Protein AF-A0A371GMU7-F1 (afdb_monomer_lite)

Radius of gyration: 17.1 Å; chains: 1; bounding box: 36×36×42 Å

Foldseek 3Di:
DDPDVVVVVVVVVVVVLPDCPPPDPVVSVVSVVVVVVVVQVVVQVVVLVPDDCVCVVVSCVQVPDPDHDTPVVSVVVVVVVVVD

Structure (mmCIF, N/CA/C/O backbone):
data_AF-A0A371GMU7-F1
#
_entry.id   AF-A0A371GMU7-F1
#
loop_
_atom_site.group_PDB
_atom_site.id
_atom_site.type_symbol
_atom_site.label_atom_id
_atom_site.label_alt_id
_atom_site.label_comp_id
_atom_site.label_asym_id
_atom_site.label_entity_id
_atom_site.label_seq_id
_atom_site.pdbx_PDB_ins_code
_atom_site.Cartn_x
_atom_site.Cartn_y
_atom_site.Cartn_z
_atom_site.occupancy
_atom_site.B_iso_or_equiv
_atom_site.auth_seq_id
_atom_site.auth_comp_id
_atom_site.auth_asym_id
_atom_site.auth_atom_id
_atom_site.pdbx_PDB_model_num
ATOM 1 N N . MET A 1 1 ? 15.248 -26.608 3.471 1.00 49.88 1 MET A N 1
ATOM 2 C CA . MET A 1 1 ? 14.631 -25.278 3.663 1.00 49.88 1 MET A CA 1
ATOM 3 C C . MET A 1 1 ? 14.181 -24.775 2.293 1.00 49.88 1 MET A C 1
ATOM 5 O O . MET A 1 1 ? 15.029 -24.402 1.493 1.00 49.88 1 MET A O 1
ATOM 9 N N . LYS A 1 2 ? 12.892 -24.910 1.943 1.00 56.41 2 LYS A N 1
ATOM 10 C CA . LYS A 1 2 ? 12.378 -24.448 0.641 1.00 56.41 2 LYS A CA 1
ATOM 11 C C . LYS A 1 2 ? 12.371 -22.920 0.667 1.00 56.41 2 LYS A C 1
ATOM 13 O O . LYS A 1 2 ? 11.638 -22.335 1.455 1.00 56.41 2 LYS A O 1
ATOM 18 N N . LYS A 1 3 ? 13.231 -22.290 -0.134 1.00 59.88 3 LYS A N 1
ATOM 19 C CA . LYS A 1 3 ? 13.146 -20.854 -0.413 1.00 59.88 3 LYS A CA 1
ATOM 20 C C . LYS A 1 3 ? 11.782 -20.630 -1.059 1.00 59.88 3 LYS A C 1
ATOM 22 O O . LYS A 1 3 ? 11.479 -21.264 -2.065 1.00 59.88 3 LYS A O 1
ATOM 27 N N . ASP A 1 4 ? 10.945 -19.827 -0.422 1.00 77.12 4 ASP A N 1
ATOM 28 C CA . ASP A 1 4 ? 9.598 -19.559 -0.901 1.00 77.12 4 ASP A CA 1
ATOM 29 C C . ASP A 1 4 ? 9.712 -18.829 -2.249 1.00 77.12 4 ASP A C 1
ATOM 31 O O . ASP A 1 4 ? 10.230 -17.711 -2.302 1.00 77.12 4 ASP A O 1
ATOM 35 N N . PHE A 1 5 ? 9.331 -19.479 -3.355 1.00 75.81 5 PHE A N 1
ATOM 36 C CA . PHE A 1 5 ? 9.510 -18.945 -4.716 1.00 75.81 5 PHE A CA 1
ATOM 37 C C . PHE A 1 5 ? 8.875 -17.556 -4.870 1.00 75.81 5 PHE A C 1
ATOM 39 O O . PHE A 1 5 ? 9.416 -16.702 -5.570 1.00 75.81 5 PHE A O 1
ATOM 46 N N . ALA A 1 6 ? 7.785 -17.303 -4.139 1.00 79.00 6 ALA A N 1
ATOM 47 C CA . ALA A 1 6 ? 7.141 -15.998 -4.055 1.00 79.00 6 ALA A CA 1
ATOM 48 C C . ALA A 1 6 ? 8.076 -14.911 -3.495 1.00 79.00 6 ALA A C 1
ATOM 50 O O . ALA A 1 6 ? 8.124 -13.801 -4.021 1.00 79.00 6 ALA A O 1
ATOM 51 N N . THR A 1 7 ? 8.865 -15.239 -2.467 1.00 82.69 7 THR A N 1
ATOM 52 C CA . THR A 1 7 ? 9.835 -14.308 -1.872 1.00 82.69 7 THR A CA 1
ATOM 53 C C . THR A 1 7 ? 10.981 -14.016 -2.840 1.00 82.69 7 THR A C 1
ATOM 55 O O . THR A 1 7 ? 11.401 -12.867 -2.962 1.00 82.69 7 THR A O 1
ATOM 58 N N . CYS A 1 8 ? 11.468 -15.028 -3.565 1.00 83.88 8 CYS A N 1
ATOM 59 C CA . CYS A 1 8 ? 12.494 -14.833 -4.592 1.00 83.88 8 CYS A CA 1
ATOM 60 C C . CYS A 1 8 ? 11.996 -13.942 -5.738 1.00 83.88 8 CYS A C 1
ATOM 62 O O . CYS A 1 8 ? 12.681 -12.982 -6.079 1.00 83.88 8 CYS A O 1
ATOM 64 N N . TYR A 1 9 ? 10.788 -14.187 -6.251 1.00 78.88 9 TYR A N 1
ATOM 65 C CA . TYR A 1 9 ? 10.181 -13.371 -7.305 1.00 78.88 9 TYR A CA 1
ATOM 66 C C . TYR A 1 9 ? 9.998 -11.902 -6.882 1.00 78.88 9 TYR A C 1
ATOM 68 O O . TYR A 1 9 ? 10.330 -10.987 -7.633 1.00 78.88 9 TYR A O 1
ATOM 76 N N . GLU A 1 10 ? 9.527 -11.654 -5.655 1.00 83.06 10 GLU A N 1
ATOM 77 C CA . GLU A 1 10 ? 9.410 -10.301 -5.089 1.00 83.06 10 GLU A CA 1
ATOM 78 C C . GLU A 1 10 ? 10.763 -9.575 -5.016 1.00 83.06 10 GLU A C 1
ATOM 80 O O . GLU A 1 10 ? 10.856 -8.389 -5.343 1.00 83.06 10 GLU A O 1
ATOM 85 N N . ILE A 1 11 ? 11.819 -10.276 -4.590 1.00 82.38 11 ILE A N 1
ATOM 86 C CA . ILE A 1 11 ? 13.175 -9.718 -4.498 1.00 82.38 11 ILE A CA 1
ATOM 87 C C . ILE A 1 11 ? 13.737 -9.427 -5.893 1.00 82.38 11 ILE A C 1
ATOM 89 O O . ILE A 1 11 ? 14.273 -8.343 -6.118 1.00 82.38 11 ILE A O 1
ATOM 93 N N . GLU A 1 12 ? 13.593 -10.351 -6.838 1.00 79.25 12 GLU A N 1
ATOM 94 C CA . GLU A 1 12 ? 14.052 -10.167 -8.217 1.00 79.25 12 GLU A CA 1
ATOM 95 C C . GLU A 1 12 ? 13.338 -9.000 -8.894 1.00 79.25 12 GLU A C 1
ATOM 97 O O . GLU A 1 12 ? 13.992 -8.153 -9.498 1.00 79.25 12 GLU A O 1
ATOM 102 N N . ARG A 1 13 ? 12.020 -8.884 -8.710 1.00 77.56 13 ARG A N 1
ATOM 103 C CA . ARG A 1 13 ? 11.230 -7.758 -9.214 1.00 77.56 13 ARG A CA 1
ATOM 104 C C . ARG A 1 13 ? 11.682 -6.425 -8.609 1.00 77.56 13 ARG A C 1
ATOM 106 O O . ARG A 1 13 ? 11.812 -5.446 -9.339 1.00 77.56 13 ARG A O 1
ATOM 113 N N . LYS A 1 14 ? 11.979 -6.382 -7.302 1.00 79.19 14 LYS A N 1
ATOM 114 C CA . LYS A 1 14 ? 12.554 -5.197 -6.630 1.00 79.19 14 LYS A CA 1
ATOM 115 C C . LYS A 1 14 ? 13.902 -4.800 -7.224 1.00 79.19 14 LYS A C 1
ATOM 117 O O . LYS A 1 14 ? 14.118 -3.625 -7.502 1.00 79.19 14 LYS A O 1
ATOM 122 N N . ILE A 1 15 ? 14.792 -5.771 -7.424 1.00 79.88 15 ILE A N 1
ATOM 123 C CA . ILE A 1 15 ? 16.130 -5.542 -7.980 1.00 79.88 15 ILE A CA 1
ATOM 124 C C . ILE A 1 15 ? 16.035 -5.082 -9.436 1.00 79.88 15 ILE A C 1
ATOM 126 O O . ILE A 1 15 ? 16.705 -4.122 -9.809 1.00 79.88 15 ILE A O 1
ATOM 130 N N . PHE A 1 16 ? 15.193 -5.725 -10.243 1.00 75.31 16 PHE A N 1
ATOM 131 C CA . PHE A 1 16 ? 14.971 -5.366 -11.641 1.00 75.31 16 PHE A CA 1
ATOM 132 C C . PHE A 1 16 ? 14.443 -3.933 -11.769 1.00 75.31 16 PHE A C 1
ATOM 134 O O . PHE A 1 16 ? 15.044 -3.133 -12.474 1.00 75.31 16 PHE A O 1
ATOM 141 N N . ASN A 1 17 ? 13.418 -3.570 -10.991 1.00 71.31 17 ASN A N 1
ATOM 142 C CA . ASN A 1 17 ? 12.840 -2.222 -11.010 1.00 71.31 17 ASN A CA 1
ATOM 143 C C . ASN A 1 17 ? 13.780 -1.135 -10.456 1.00 71.31 17 ASN A C 1
ATOM 145 O O . ASN A 1 17 ? 13.566 0.043 -10.713 1.00 71.31 17 ASN A O 1
ATOM 149 N N . SER A 1 18 ? 14.813 -1.505 -9.692 1.00 73.94 18 SER A N 1
ATOM 150 C CA . SER A 1 18 ? 15.842 -0.569 -9.203 1.00 73.94 18 SER A CA 1
ATOM 151 C C . SER A 1 18 ? 17.024 -0.373 -10.159 1.00 73.94 18 SER A C 1
ATOM 153 O O . SER A 1 18 ? 17.944 0.386 -9.856 1.00 73.94 18 SER A O 1
ATOM 155 N N . ARG A 1 19 ? 17.058 -1.093 -11.285 1.00 83.81 19 ARG A N 1
ATOM 156 C CA . ARG A 1 19 ? 18.136 -1.002 -12.272 1.00 83.81 19 ARG A CA 1
ATOM 157 C C . ARG A 1 19 ? 17.635 -0.230 -13.481 1.00 83.81 19 ARG A C 1
ATOM 159 O O . ARG A 1 19 ? 16.623 -0.589 -14.063 1.00 83.81 19 ARG A O 1
ATOM 166 N N . GLN A 1 20 ? 18.400 0.769 -13.911 1.00 86.00 20 GLN A N 1
ATOM 167 C CA . GLN A 1 20 ? 18.110 1.489 -15.152 1.00 86.00 20 GLN A CA 1
ATOM 168 C C . GLN A 1 20 ? 18.174 0.566 -16.380 1.00 86.00 20 GLN A C 1
ATOM 170 O O . GLN A 1 20 ? 17.354 0.670 -17.289 1.00 86.00 20 GLN A O 1
ATOM 175 N N . GLY A 1 21 ? 19.140 -0.359 -16.412 1.00 86.88 21 GLY A N 1
ATOM 176 C CA . GLY A 1 21 ? 19.335 -1.250 -17.553 1.00 86.88 21 GLY A CA 1
ATOM 177 C C . GLY A 1 21 ? 19.637 -0.461 -18.828 1.00 86.88 21 GLY A C 1
ATOM 178 O O . GLY A 1 21 ? 20.575 0.332 -18.857 1.00 86.88 21 GLY A O 1
ATOM 179 N N . THR A 1 22 ? 18.841 -0.687 -19.872 1.00 89.81 22 THR A N 1
ATOM 180 C CA . THR A 1 22 ? 18.947 -0.004 -21.171 1.00 89.81 22 THR A CA 1
ATOM 181 C C . THR A 1 22 ? 18.002 1.193 -21.312 1.00 89.81 22 THR A C 1
ATOM 183 O O . THR A 1 22 ? 17.981 1.807 -22.375 1.00 89.81 22 THR A O 1
ATOM 186 N N . LEU A 1 23 ? 17.201 1.509 -20.286 1.00 87.56 23 LEU A N 1
ATOM 187 C CA . LEU A 1 23 ? 16.264 2.635 -20.322 1.00 87.56 23 LEU A CA 1
ATOM 188 C C . LEU A 1 23 ? 17.007 3.973 -20.307 1.00 87.56 23 LEU A C 1
ATOM 190 O O . LEU A 1 23 ? 18.080 4.107 -19.704 1.00 87.56 23 LEU A O 1
ATOM 194 N N . SER A 1 24 ? 16.403 4.997 -20.909 1.00 93.38 24 SER A N 1
ATOM 195 C CA . SER A 1 24 ? 16.850 6.368 -20.678 1.00 93.38 24 SER A CA 1
ATOM 196 C C . SER A 1 24 ? 16.586 6.786 -19.226 1.00 93.38 24 SER A C 1
ATOM 198 O O . SER A 1 24 ? 15.749 6.214 -18.524 1.00 93.38 24 SER A O 1
ATOM 200 N N . ILE A 1 25 ? 17.286 7.823 -18.762 1.00 90.56 25 ILE A N 1
ATOM 201 C CA . ILE A 1 25 ? 17.125 8.338 -17.392 1.00 90.56 25 ILE A CA 1
ATOM 202 C C . ILE A 1 25 ? 15.682 8.810 -17.137 1.00 90.56 25 ILE A C 1
ATOM 204 O O . ILE A 1 25 ? 15.162 8.607 -16.043 1.00 90.56 25 ILE A O 1
ATOM 208 N N . ILE A 1 26 ? 15.028 9.414 -18.137 1.00 94.00 26 ILE A N 1
ATOM 209 C CA . ILE A 1 26 ? 13.660 9.941 -18.010 1.00 94.00 26 ILE A CA 1
ATOM 210 C C . ILE A 1 26 ? 12.654 8.795 -17.853 1.00 94.00 26 ILE A C 1
ATOM 212 O O . ILE A 1 26 ? 11.811 8.843 -16.958 1.00 94.00 26 ILE A O 1
ATOM 216 N N . GLU A 1 27 ? 12.768 7.754 -18.680 1.00 90.31 27 GLU A N 1
ATOM 217 C CA . GLU A 1 27 ? 11.901 6.569 -18.610 1.00 90.31 27 GL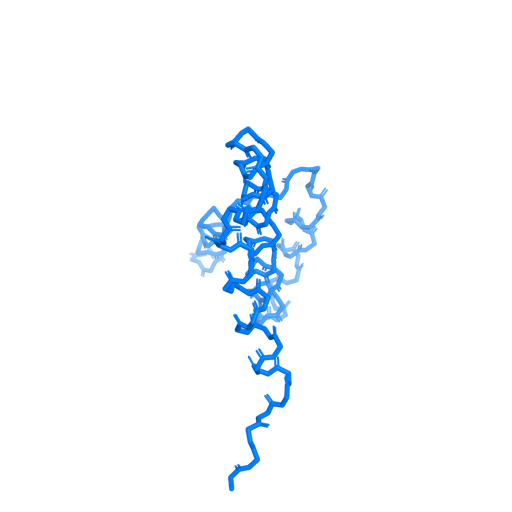U A CA 1
ATOM 218 C C . GLU A 1 27 ? 12.090 5.830 -17.285 1.00 90.31 27 GLU A C 1
ATOM 220 O O . GLU A 1 27 ? 11.122 5.563 -16.578 1.00 90.31 27 GLU A O 1
ATOM 225 N N . TYR A 1 28 ? 13.344 5.592 -16.891 1.00 88.69 28 TYR A N 1
ATOM 226 C CA . TYR A 1 28 ? 13.655 4.949 -15.618 1.00 88.69 28 TYR A CA 1
ATOM 227 C C . TYR A 1 28 ? 13.104 5.733 -14.417 1.00 88.69 28 TYR A C 1
ATOM 229 O O . TYR A 1 28 ? 12.567 5.148 -13.474 1.00 88.69 28 TYR A O 1
ATOM 237 N N . TYR A 1 29 ? 13.209 7.064 -14.438 1.00 88.69 29 TYR A N 1
ATOM 238 C CA . TYR A 1 29 ? 12.669 7.907 -13.375 1.00 88.69 29 TYR A CA 1
ATOM 239 C C . TYR A 1 29 ? 11.140 7.816 -13.285 1.00 88.69 29 TYR A C 1
ATOM 241 O O . TYR A 1 29 ? 10.598 7.672 -12.186 1.00 88.69 29 TYR A O 1
ATOM 249 N N . ALA A 1 30 ? 10.444 7.844 -14.424 1.00 90.75 30 ALA A N 1
ATOM 250 C CA . ALA A 1 30 ? 8.993 7.680 -14.472 1.00 90.75 30 ALA A CA 1
ATOM 251 C C . ALA A 1 30 ? 8.548 6.305 -13.936 1.00 90.75 30 ALA A C 1
ATOM 253 O O . ALA A 1 30 ? 7.653 6.240 -13.086 1.00 90.75 30 ALA A O 1
ATOM 254 N N . ASP A 1 31 ? 9.217 5.226 -14.347 1.00 88.19 31 ASP A N 1
ATOM 255 C CA . ASP A 1 31 ? 8.939 3.868 -13.866 1.00 88.19 31 ASP A CA 1
ATOM 256 C C . ASP A 1 31 ? 9.195 3.730 -12.362 1.00 88.19 31 ASP A C 1
ATOM 258 O O . ASP A 1 31 ? 8.398 3.125 -11.639 1.00 88.19 31 ASP A O 1
ATOM 262 N N . SER A 1 32 ? 10.268 4.344 -11.858 1.00 85.94 32 SER A N 1
ATOM 263 C CA . SER A 1 32 ? 10.589 4.375 -10.429 1.00 85.94 32 SER A CA 1
ATOM 264 C C . SER A 1 32 ? 9.506 5.086 -9.606 1.00 85.94 32 SER A C 1
ATOM 266 O O . SER A 1 32 ? 9.098 4.585 -8.550 1.00 85.94 32 SER A O 1
ATOM 268 N N . ILE A 1 33 ? 8.968 6.210 -10.101 1.00 90.06 33 ILE A N 1
ATOM 269 C CA . ILE A 1 33 ? 7.833 6.903 -9.469 1.00 90.06 33 ILE A CA 1
ATOM 270 C C . ILE A 1 33 ? 6.601 5.995 -9.441 1.00 90.06 33 ILE A C 1
ATOM 272 O O . ILE A 1 33 ? 5.981 5.829 -8.385 1.00 90.06 33 ILE A O 1
ATOM 276 N N . ALA A 1 34 ? 6.249 5.388 -10.577 1.00 89.62 34 ALA A N 1
ATOM 277 C CA . ALA A 1 34 ? 5.088 4.509 -10.677 1.00 89.62 34 ALA A CA 1
ATOM 278 C C . ALA A 1 34 ? 5.218 3.300 -9.736 1.00 89.62 34 ALA A C 1
ATOM 280 O O . ALA A 1 34 ? 4.289 2.980 -8.989 1.00 89.62 34 ALA A O 1
ATOM 281 N N . TYR A 1 35 ? 6.395 2.672 -9.707 1.00 87.62 35 TYR A N 1
ATOM 282 C CA . TYR A 1 35 ? 6.699 1.557 -8.820 1.00 87.62 35 TYR A CA 1
ATOM 283 C C . TYR A 1 35 ? 6.602 1.950 -7.343 1.00 87.62 35 TYR A C 1
ATOM 285 O O . TYR A 1 35 ? 5.956 1.251 -6.560 1.00 87.62 35 TYR A O 1
ATOM 293 N N . THR A 1 36 ? 7.177 3.092 -6.963 1.00 88.00 36 THR A N 1
ATOM 294 C CA . THR A 1 36 ? 7.086 3.615 -5.593 1.00 88.00 36 THR A CA 1
ATOM 295 C C . THR A 1 36 ? 5.627 3.843 -5.194 1.00 88.00 36 THR A C 1
ATOM 297 O O . THR A 1 36 ? 5.213 3.426 -4.111 1.00 88.00 36 THR A O 1
ATOM 300 N N . GLY A 1 37 ? 4.811 4.400 -6.095 1.00 91.06 37 GLY A N 1
ATOM 301 C CA . GLY A 1 37 ? 3.372 4.571 -5.885 1.00 91.06 37 GLY A CA 1
ATOM 302 C C . GLY A 1 37 ? 2.618 3.250 -5.690 1.00 91.06 37 GLY A C 1
ATOM 303 O O . GLY A 1 37 ? 1.741 3.161 -4.828 1.00 91.06 37 GLY A O 1
ATOM 304 N N . LEU A 1 38 ? 2.973 2.199 -6.437 1.00 90.62 38 LEU A N 1
ATOM 305 C CA . LEU A 1 38 ? 2.396 0.860 -6.261 1.00 90.62 38 LEU A CA 1
ATOM 306 C C . LEU A 1 38 ? 2.768 0.242 -4.908 1.00 90.62 38 LEU A C 1
ATOM 308 O O . LEU A 1 38 ? 1.906 -0.334 -4.241 1.00 90.62 38 LEU A O 1
ATOM 312 N N . ILE A 1 39 ? 4.028 0.378 -4.484 1.00 89.44 39 ILE A N 1
ATOM 313 C CA . ILE A 1 39 ? 4.495 -0.122 -3.185 1.00 89.44 39 ILE A CA 1
ATOM 314 C C . ILE A 1 39 ? 3.793 0.599 -2.034 1.00 89.44 39 ILE A C 1
ATOM 316 O O . ILE A 1 39 ? 3.327 -0.057 -1.101 1.00 89.44 39 ILE A O 1
ATOM 320 N N . GLU A 1 40 ? 3.670 1.924 -2.111 1.00 92.88 40 GLU A N 1
ATOM 321 C CA . GLU A 1 40 ? 2.975 2.725 -1.100 1.00 92.88 40 GLU A CA 1
ATOM 322 C C . GLU A 1 40 ? 1.500 2.309 -0.987 1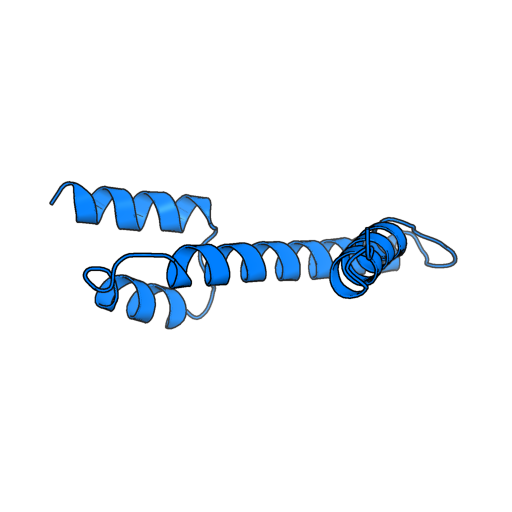.00 92.88 40 GLU A C 1
ATOM 324 O O . GLU A 1 40 ? 1.018 2.015 0.108 1.00 92.88 40 GLU A O 1
ATOM 329 N N . ARG A 1 41 ? 0.801 2.151 -2.121 1.00 92.81 41 ARG A N 1
ATOM 330 C CA . ARG A 1 41 ? -0.578 1.631 -2.144 1.00 92.81 41 ARG A CA 1
ATOM 331 C C . ARG A 1 41 ? -0.675 0.243 -1.513 1.00 92.81 41 ARG A C 1
ATOM 333 O O . ARG A 1 41 ? -1.552 0.016 -0.684 1.00 92.81 41 ARG A O 1
ATOM 340 N N . GLY A 1 42 ? 0.233 -0.672 -1.852 1.00 93.88 42 GLY A N 1
ATOM 341 C CA . GLY A 1 42 ? 0.270 -2.012 -1.260 1.00 93.88 42 GLY A CA 1
ATOM 342 C C . GLY A 1 42 ? 0.440 -1.985 0.263 1.00 93.88 42 GLY A C 1
ATOM 343 O O . GLY A 1 42 ? -0.232 -2.733 0.976 1.00 93.88 42 GLY A O 1
ATOM 344 N N . ARG A 1 43 ? 1.286 -1.084 0.781 1.00 94.56 43 ARG A N 1
ATOM 345 C CA . ARG A 1 43 ? 1.462 -0.872 2.226 1.00 94.56 43 ARG A CA 1
ATOM 346 C C . ARG A 1 43 ? 0.195 -0.335 2.884 1.00 94.56 43 ARG A C 1
ATOM 348 O O . ARG A 1 43 ? -0.182 -0.851 3.932 1.00 94.56 43 ARG A O 1
ATOM 355 N N . ILE A 1 44 ? -0.477 0.630 2.257 1.00 96.19 44 ILE A N 1
ATOM 356 C CA . ILE A 1 44 ? -1.750 1.189 2.733 1.00 96.19 44 ILE A CA 1
ATOM 357 C C . ILE A 1 44 ? -2.820 0.100 2.835 1.00 96.19 44 ILE A C 1
ATOM 359 O O . ILE A 1 44 ? -3.420 -0.067 3.895 1.00 96.19 44 ILE A O 1
ATOM 363 N N . PHE A 1 45 ? -3.026 -0.689 1.777 1.00 95.25 45 PHE A N 1
ATOM 364 C CA . PHE A 1 45 ? -4.014 -1.770 1.797 1.00 95.25 45 PHE A CA 1
ATOM 365 C C . PHE A 1 45 ? -3.700 -2.815 2.867 1.00 95.25 45 PHE A C 1
ATOM 367 O O . PHE A 1 45 ? -4.594 -3.201 3.617 1.00 95.25 45 PHE A O 1
ATOM 374 N N . LYS A 1 46 ? -2.433 -3.237 2.981 1.00 96.00 46 LYS A N 1
ATOM 375 C CA . LYS A 1 46 ? -2.007 -4.184 4.018 1.00 96.00 46 LYS A CA 1
ATOM 376 C C . LYS A 1 46 ? -2.257 -3.631 5.421 1.00 96.00 46 LYS A C 1
ATOM 378 O O . LYS A 1 46 ? -2.789 -4.347 6.262 1.00 96.00 46 LYS A O 1
ATOM 383 N N . PHE A 1 47 ? -1.894 -2.372 5.659 1.00 95.25 47 PHE A N 1
ATOM 384 C CA . PHE A 1 47 ? -2.115 -1.705 6.937 1.00 95.25 47 PHE A CA 1
ATOM 385 C C . PHE A 1 47 ? -3.603 -1.680 7.287 1.00 95.25 47 PHE A C 1
ATOM 387 O O . PHE A 1 47 ? -3.988 -2.226 8.315 1.00 95.25 47 PHE A O 1
ATOM 394 N N . LEU A 1 48 ? -4.442 -1.148 6.391 1.00 95.88 48 LEU A N 1
ATOM 395 C CA . LEU A 1 48 ? -5.887 -1.049 6.591 1.00 95.88 48 LEU A CA 1
ATOM 396 C C . LEU A 1 48 ? -6.550 -2.415 6.807 1.00 95.88 48 LEU A C 1
ATOM 398 O O . LEU A 1 48 ? -7.417 -2.534 7.671 1.00 95.88 48 LEU A O 1
ATOM 402 N N . HIS A 1 49 ? -6.160 -3.435 6.038 1.00 94.50 49 HIS A N 1
ATOM 403 C CA . HIS A 1 49 ? -6.704 -4.792 6.136 1.00 94.50 49 HIS A CA 1
ATOM 404 C C . HIS A 1 49 ? -6.396 -5.452 7.487 1.00 94.50 49 HIS A C 1
ATOM 406 O O . HIS A 1 49 ? -7.213 -6.205 8.005 1.00 94.50 49 HIS A O 1
ATOM 412 N N . CYS A 1 50 ? -5.232 -5.169 8.074 1.00 95.19 50 CYS A N 1
ATOM 413 C CA . CYS A 1 50 ? -4.835 -5.725 9.367 1.00 95.19 50 CYS A CA 1
ATOM 414 C C . CYS A 1 50 ? -5.440 -4.989 10.578 1.00 95.19 50 CYS A C 1
ATOM 416 O O . CYS A 1 50 ? -5.218 -5.422 11.709 1.00 95.19 50 CYS A O 1
ATOM 418 N N . LEU A 1 51 ? -6.184 -3.895 10.376 1.00 94.94 51 LEU A N 1
ATOM 419 C CA . LEU A 1 51 ? -6.864 -3.185 11.464 1.00 94.94 51 LEU A CA 1
ATOM 420 C C . LEU A 1 51 ? -8.064 -3.973 12.001 1.00 94.94 51 LEU A C 1
ATOM 422 O O . LEU A 1 51 ? -8.739 -4.692 11.265 1.00 94.94 51 LEU A O 1
ATOM 426 N N . ASN A 1 52 ? -8.369 -3.761 13.283 1.00 95.75 52 ASN A N 1
ATOM 427 C CA . ASN A 1 52 ? -9.583 -4.268 13.921 1.00 95.75 52 ASN A CA 1
ATOM 428 C C . ASN A 1 52 ? -10.847 -3.779 13.179 1.00 95.75 52 ASN A C 1
ATOM 430 O O . ASN A 1 52 ? -10.887 -2.634 12.725 1.00 95.75 52 ASN A O 1
ATOM 434 N N . SER A 1 53 ? -11.886 -4.618 13.101 1.00 95.19 53 SER A N 1
ATOM 435 C CA . SER A 1 53 ? -13.143 -4.299 12.405 1.00 95.19 53 SER A CA 1
ATOM 436 C C . SER A 1 53 ? -13.896 -3.094 12.981 1.00 95.19 53 SER A C 1
ATOM 438 O O . SER A 1 53 ? -14.685 -2.471 12.277 1.00 95.19 53 SER A O 1
ATOM 440 N N . LYS A 1 54 ? -13.610 -2.675 14.223 1.00 95.81 54 LYS A N 1
ATOM 441 C CA . LYS A 1 54 ? -14.132 -1.413 14.781 1.00 95.81 54 LYS A CA 1
ATOM 442 C C . LYS A 1 54 ? -13.776 -0.183 13.929 1.00 95.81 54 LYS A C 1
ATOM 444 O O . LYS A 1 54 ? -14.475 0.820 13.985 1.00 95.81 54 LYS A O 1
ATOM 449 N N . TYR A 1 55 ? -12.711 -0.269 13.128 1.00 96.06 55 TYR A N 1
ATOM 450 C CA . TYR A 1 55 ? -12.255 0.792 12.229 1.00 96.06 55 TYR A CA 1
ATOM 451 C C . TYR A 1 55 ? -12.776 0.644 10.786 1.00 96.06 55 TYR A C 1
ATOM 453 O O . TYR A 1 55 ? -12.352 1.391 9.902 1.00 96.06 55 TYR A O 1
ATOM 461 N N . ASP A 1 56 ? -13.697 -0.287 10.519 1.00 95.62 56 ASP A N 1
ATOM 462 C CA . ASP A 1 56 ? -14.306 -0.470 9.195 1.00 95.62 56 ASP A CA 1
ATOM 463 C C . ASP A 1 56 ? -14.930 0.819 8.620 1.00 95.62 56 ASP A C 1
ATOM 465 O O . ASP A 1 56 ? -14.708 1.084 7.433 1.00 95.62 56 ASP A O 1
ATOM 469 N N . PRO A 1 57 ? -15.615 1.680 9.408 1.00 95.19 57 PRO A N 1
ATOM 470 C CA . PRO A 1 57 ? -16.130 2.952 8.894 1.00 95.19 57 PRO A CA 1
ATOM 471 C C . PRO A 1 57 ? -15.025 3.855 8.325 1.00 95.19 57 PRO A C 1
ATOM 473 O O . PRO A 1 57 ? -15.154 4.385 7.220 1.00 95.19 57 PRO A O 1
ATOM 476 N N . ILE A 1 58 ? -13.897 3.963 9.035 1.00 94.62 58 ILE A N 1
ATOM 477 C CA . ILE A 1 58 ? -12.728 4.742 8.602 1.00 94.62 58 ILE A CA 1
ATOM 478 C C . ILE A 1 58 ? -12.105 4.108 7.354 1.00 94.62 58 ILE A C 1
ATOM 480 O O . ILE A 1 58 ? -11.718 4.818 6.425 1.00 94.62 58 ILE A O 1
ATOM 484 N N . ARG A 1 59 ? -12.035 2.770 7.289 1.00 95.75 59 ARG A N 1
ATOM 485 C CA . ARG A 1 59 ? -11.509 2.046 6.122 1.00 95.75 59 ARG A CA 1
ATOM 486 C C . ARG A 1 59 ? -12.306 2.378 4.862 1.00 95.75 59 ARG A C 1
ATOM 488 O O . ARG A 1 59 ? -11.705 2.716 3.844 1.00 95.75 59 ARG A O 1
ATOM 495 N N . VAL A 1 60 ? -13.636 2.322 4.933 1.00 95.38 60 VAL A N 1
ATOM 496 C CA . VAL A 1 60 ? -14.517 2.675 3.807 1.00 95.38 60 VAL A CA 1
ATOM 497 C C . VAL A 1 60 ? -14.321 4.137 3.410 1.00 95.38 60 VAL A C 1
ATOM 499 O O . VAL A 1 60 ? -14.175 4.430 2.225 1.00 95.38 60 VAL A O 1
ATOM 502 N N . GLN A 1 61 ? -14.230 5.047 4.384 1.00 94.88 61 GLN A N 1
ATOM 503 C CA . GLN A 1 61 ? -14.009 6.467 4.113 1.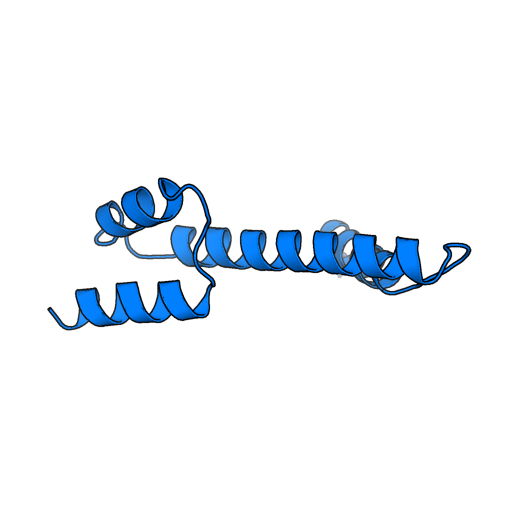00 94.88 61 GLN A CA 1
ATOM 504 C C . GLN A 1 61 ? -12.674 6.729 3.403 1.00 94.88 61 GLN A C 1
ATOM 506 O O . GLN A 1 61 ? -12.630 7.509 2.455 1.00 94.88 61 GLN A O 1
ATOM 511 N N . ILE A 1 62 ? -11.585 6.092 3.840 1.00 95.50 62 ILE A N 1
ATOM 512 C CA . ILE A 1 62 ? -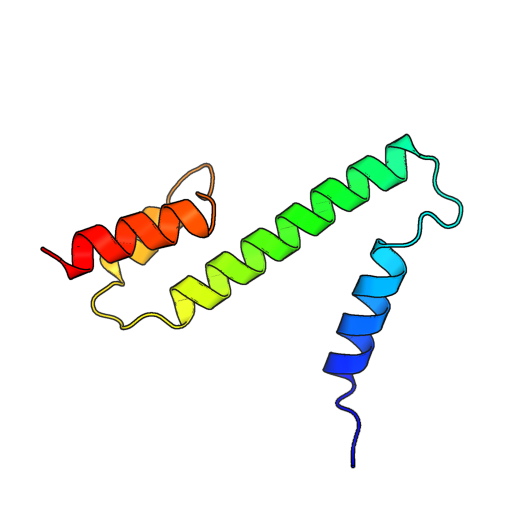10.260 6.248 3.225 1.00 95.50 62 ILE A CA 1
ATOM 513 C C . ILE A 1 62 ? -10.254 5.686 1.801 1.00 95.50 62 ILE A C 1
ATOM 515 O O . ILE A 1 62 ? -9.752 6.347 0.893 1.00 95.50 62 ILE A O 1
ATOM 519 N N . LEU A 1 63 ? -10.819 4.492 1.601 1.00 94.25 63 LEU A N 1
ATOM 520 C CA . LEU A 1 63 ? -10.863 3.831 0.293 1.00 94.25 63 LEU A CA 1
ATOM 521 C C . LEU A 1 63 ? -11.807 4.519 -0.700 1.00 94.25 63 LEU A C 1
ATOM 523 O O . LEU A 1 63 ? -11.609 4.391 -1.904 1.00 94.25 63 LEU A O 1
ATOM 527 N N . GLY A 1 64 ? -12.801 5.262 -0.209 1.00 95.00 64 GLY A N 1
ATOM 528 C CA . GLY A 1 64 ? -13.709 6.061 -1.030 1.00 95.00 64 GLY A CA 1
ATOM 529 C C . GLY A 1 64 ? -13.136 7.400 -1.512 1.00 95.00 64 GLY A C 1
ATOM 530 O O . GLY A 1 64 ? -13.812 8.099 -2.263 1.00 95.00 64 GLY A O 1
ATOM 531 N N . LYS A 1 65 ? -11.922 7.796 -1.098 1.00 94.00 65 LYS A N 1
ATOM 532 C CA . LYS A 1 65 ? -11.299 9.050 -1.554 1.00 94.00 65 LYS A CA 1
ATOM 533 C C . LYS A 1 65 ? -10.771 8.920 -2.984 1.00 94.00 65 LYS A C 1
ATOM 535 O O . LYS A 1 65 ? -10.096 7.949 -3.309 1.00 94.00 65 LYS A O 1
ATOM 540 N N . GLU A 1 66 ? -10.980 9.959 -3.797 1.00 93.25 66 GLU A N 1
ATOM 541 C CA . GLU A 1 66 ? -10.458 10.048 -5.174 1.00 93.25 66 GLU A CA 1
ATOM 542 C C . GLU A 1 66 ? -8.934 9.850 -5.228 1.00 93.25 66 GLU A C 1
ATOM 544 O O . GLU A 1 66 ? -8.408 9.111 -6.062 1.00 93.25 66 GLU A O 1
ATOM 549 N N . LYS A 1 67 ? -8.220 10.461 -4.275 1.00 93.06 67 LYS A N 1
ATOM 550 C CA . LYS A 1 67 ? -6.797 10.231 -4.039 1.00 93.06 67 LYS A CA 1
ATOM 551 C C . LYS A 1 67 ? -6.600 9.601 -2.666 1.00 93.06 67 LYS A C 1
ATOM 553 O O . LYS A 1 67 ? -6.998 10.173 -1.650 1.00 93.06 67 LYS A O 1
ATOM 558 N N . LEU A 1 68 ? -5.940 8.444 -2.644 1.00 94.19 68 LEU A N 1
ATOM 559 C CA . LEU A 1 68 ? -5.561 7.787 -1.397 1.00 94.19 68 LEU A CA 1
ATOM 560 C C . LEU A 1 68 ? -4.594 8.684 -0.602 1.00 94.19 68 LEU A C 1
ATOM 562 O O . LEU A 1 68 ? -3.603 9.145 -1.181 1.00 94.19 68 LEU A O 1
ATOM 566 N N . PRO A 1 69 ? -4.852 8.920 0.697 1.00 95.44 69 PRO A N 1
ATOM 567 C CA . PRO A 1 69 ? -3.885 9.562 1.578 1.00 95.44 69 PRO A CA 1
ATOM 568 C C . PRO A 1 69 ? -2.632 8.694 1.723 1.00 95.44 69 PRO A C 1
ATOM 570 O O . PRO A 1 69 ? -2.671 7.480 1.512 1.00 95.44 69 PRO A O 1
ATOM 573 N N . SER A 1 70 ? -1.523 9.310 2.111 1.00 95.38 70 SER A N 1
ATOM 574 C CA . SER A 1 70 ? -0.297 8.597 2.470 1.00 95.38 70 SER A CA 1
ATOM 575 C C . SER A 1 70 ? -0.508 7.692 3.687 1.00 95.38 70 SER A C 1
ATOM 577 O O . SER A 1 70 ? -1.403 7.915 4.508 1.00 95.38 70 SER A O 1
ATOM 579 N N . LEU A 1 71 ? 0.357 6.688 3.852 1.00 95.69 71 LEU A N 1
ATOM 580 C CA . LEU A 1 71 ? 0.298 5.801 5.017 1.00 95.69 71 LEU A CA 1
ATOM 581 C C . LEU A 1 71 ? 0.403 6.576 6.345 1.00 95.69 71 LEU A C 1
ATOM 583 O O . LEU A 1 71 ? -0.235 6.213 7.331 1.00 95.69 71 LEU A O 1
ATOM 587 N N . PHE A 1 72 ? 1.174 7.664 6.354 1.00 95.81 72 PHE A N 1
ATOM 588 C CA . PHE A 1 72 ? 1.368 8.521 7.520 1.00 95.81 72 PHE A CA 1
ATOM 589 C C . PHE A 1 72 ? 0.114 9.327 7.887 1.00 95.81 72 PHE A C 1
ATOM 591 O O . PHE A 1 72 ? -0.260 9.393 9.055 1.00 95.81 72 PHE A O 1
ATOM 598 N N . GLU A 1 73 ? -0.587 9.886 6.899 1.00 96.75 73 GLU A N 1
ATOM 599 C CA . GLU A 1 73 ? -1.872 10.559 7.136 1.00 96.75 73 GLU A C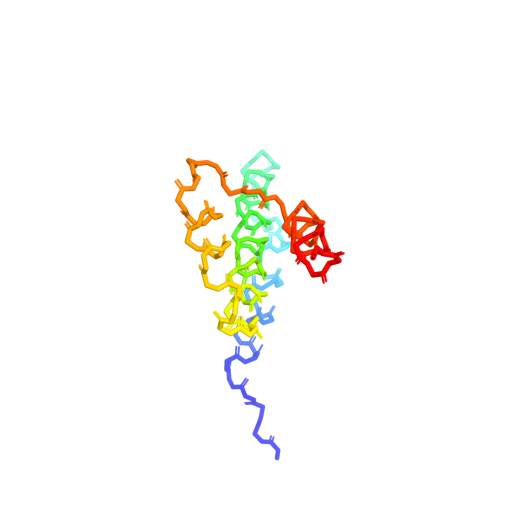A 1
ATOM 600 C C . GLU A 1 73 ? -2.925 9.576 7.654 1.00 96.75 73 GLU A C 1
ATOM 602 O O . GLU A 1 73 ? -3.668 9.886 8.582 1.00 96.75 73 GLU A O 1
ATOM 607 N N . ILE A 1 74 ? -2.964 8.366 7.087 1.00 96.75 74 ILE A N 1
ATOM 608 C CA . ILE A 1 74 ? -3.865 7.298 7.534 1.00 96.75 74 ILE A CA 1
ATOM 609 C C . ILE A 1 74 ? -3.597 6.931 8.996 1.00 96.75 74 ILE A C 1
ATOM 611 O O . ILE A 1 74 ? -4.546 6.797 9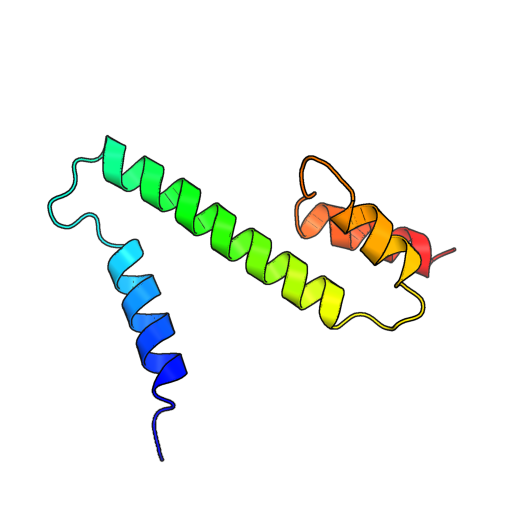.769 1.00 96.75 74 ILE A O 1
ATOM 615 N N . PHE A 1 75 ? -2.324 6.803 9.383 1.00 95.81 75 PHE A N 1
ATOM 616 C CA . PHE A 1 75 ? -1.936 6.545 10.768 1.00 95.81 75 PHE A CA 1
ATOM 617 C C . PHE A 1 75 ? -2.524 7.592 11.724 1.00 95.81 75 PHE A C 1
ATOM 619 O O . PHE A 1 75 ? -3.155 7.220 12.711 1.00 95.81 75 PHE A O 1
ATOM 626 N N . PHE A 1 76 ? -2.398 8.883 11.404 1.00 96.31 76 PHE A N 1
ATOM 627 C CA . PHE A 1 76 ? -2.941 9.951 12.247 1.00 96.31 76 PHE A CA 1
ATOM 628 C C . PHE A 1 76 ? -4.466 9.973 12.309 1.00 96.31 76 PHE A C 1
ATOM 630 O O . PHE A 1 76 ? -5.021 10.204 13.381 1.00 96.31 76 PHE A O 1
ATOM 637 N N . ILE A 1 77 ? -5.150 9.700 11.193 1.00 95.50 77 ILE A N 1
ATOM 638 C CA . ILE A 1 77 ? -6.616 9.601 11.175 1.00 95.50 77 ILE A CA 1
ATOM 639 C C . ILE A 1 77 ? -7.073 8.531 12.171 1.00 95.50 77 ILE A C 1
ATOM 641 O O . ILE A 1 77 ? -7.926 8.794 13.016 1.00 95.50 77 ILE A O 1
ATOM 645 N N . ILE A 1 78 ? -6.474 7.342 12.118 1.00 94.31 78 ILE A N 1
ATOM 646 C CA . ILE A 1 78 ? -6.853 6.235 13.005 1.00 94.31 78 ILE A CA 1
ATOM 647 C C . ILE A 1 78 ? -6.455 6.520 14.451 1.00 94.31 78 ILE A C 1
ATOM 649 O O . ILE A 1 78 ? -7.249 6.253 15.345 1.00 94.31 78 ILE A O 1
ATOM 653 N N . GLN A 1 79 ? -5.275 7.101 14.685 1.00 95.50 79 GLN A N 1
ATOM 654 C CA . GLN A 1 79 ? -4.853 7.502 16.027 1.00 95.50 79 GLN A CA 1
ATOM 655 C C . GLN A 1 79 ? -5.848 8.485 16.656 1.00 95.50 79 GLN A C 1
ATOM 657 O O . GLN A 1 79 ? -6.202 8.327 17.819 1.00 95.50 79 GLN A O 1
ATOM 662 N N . SER A 1 80 ? -6.333 9.466 15.888 1.00 93.50 80 SER A N 1
ATOM 663 C CA . SER A 1 80 ? -7.311 10.438 16.385 1.00 93.50 80 SER A CA 1
ATOM 664 C C . SER A 1 80 ? -8.644 9.790 16.776 1.00 93.50 80 SER A C 1
ATOM 666 O O . SER A 1 80 ? -9.227 10.155 17.795 1.00 93.50 80 SER A O 1
ATOM 668 N N . GLU A 1 81 ? -9.085 8.784 16.018 1.00 92.00 81 GLU A N 1
ATOM 669 C CA . GLU A 1 81 ? -10.311 8.029 16.296 1.00 92.00 81 GLU A CA 1
ATOM 670 C C . GLU A 1 81 ? -10.135 7.007 17.426 1.00 92.00 81 GLU A C 1
ATOM 672 O O . GLU A 1 81 ? -11.097 6.675 18.105 1.00 92.00 81 GLU A O 1
ATOM 677 N N . GLU A 1 82 ? -8.919 6.520 17.674 1.00 91.25 82 GLU A N 1
ATOM 678 C CA . GLU A 1 82 ? -8.627 5.655 18.820 1.00 91.25 82 GLU A CA 1
ATOM 679 C C . GLU A 1 82 ? -8.657 6.413 20.154 1.00 91.25 82 GLU A C 1
ATOM 681 O O . GLU A 1 82 ? -9.021 5.840 21.179 1.00 91.25 82 GLU A O 1
ATOM 686 N N . THR A 1 83 ? -8.283 7.694 20.147 1.00 91.31 83 THR A N 1
ATOM 687 C CA . THR A 1 83 ? -8.283 8.560 21.339 1.00 91.31 83 THR A CA 1
ATOM 688 C C . THR A 1 83 ? -9.634 9.206 21.656 1.00 91.31 83 THR A C 1
ATOM 690 O O . THR A 1 83 ? -9.730 9.948 22.634 1.00 91.31 83 THR A O 1
ATOM 693 N N . ARG A 1 84 ? -10.646 8.970 20.818 1.00 83.69 84 ARG A N 1
ATOM 694 C CA . ARG A 1 84 ? -11.988 9.547 20.918 1.00 83.69 84 ARG A CA 1
ATOM 695 C C . ARG A 1 84 ? -12.928 8.656 21.724 1.00 83.69 84 ARG A C 1
ATOM 697 O O . ARG A 1 84 ? -13.734 9.239 22.483 1.00 83.69 84 ARG A O 1
#

Secondary structure (DSSP, 8-state):
----HHHHHHHHHHHHHT--TTS-HHHHHHHHHHHHHHHHHHHHHHHHHTS-GGGHHHHHHHHTSSSPPPHHHHHHHHHHHHT-

pLDDT: mean 88.96, std 9.09, range [49.88, 96.75]

Sequence (84 aa):
MKKDFATCYEIERKIFNSRQGTLSIIEYYADSIAYTGLIERGRIFKFLHCLNSKYDPIRVQILGKEKLPSLFEIFFIIQSEETR

Organism: Mucuna pruriens (NCBI:txid157652)